Protein AF-A0A2Z3KB97-F1 (afdb_monomer)

Organism: Lactococcus lactis subsp. lactis (NCBI:txid1360)

Solvent-accessible surface area (backbone atoms only — not comparable to full-atom values): 7204 Å² total; per-residue (Å²): 114,78,65,56,61,52,48,54,52,49,51,49,51,56,56,76,71,39,91,80,55,82,60,50,67,67,59,54,52,50,50,53,54,36,63,75,68,57,44,92,90,47,38,69,61,38,50,40,50,44,42,50,54,51,51,45,42,38,72,70,40,96,80,39,62,35,80,79,49,47,64,59,48,52,55,39,42,76,77,55,58,54,97,79,68,76,50,59,67,60,55,51,52,52,48,54,53,54,52,52,52,54,53,51,54,53,52,52,52,52,52,52,53,51,51,53,52,51,51,56,63,71,77,105

Sequence (124 aa):
MKTYRKKLKVHFGNLSMSPRFGVHYEEMEKLAKAMNKINDDNFDEVARALLNDLNFIKLTHSKGLSRGFIPLYEELKEVYAEPDSLETSVILKAYKKNQKLKWSNIIIGLLLALLLVLTFLFLR

Mean predicted aligned error: 12.28 Å

Secondary structure (DSSP, 8-state):
-HHHHHHHHHHHHHHHT-TTS---HHHHHHHHHHHHH--SSSHHHHHHHHHHHHHHHHHHSTT-S-TTTHHHHHHHHHHH--TTT--HHHHHHHHHHHHHHHHHHHHHHHHHHHHHHHHHHH--

Foldseek 3Di:
DVVVLVVLVVLLVVVVPDPPFPFDPQLNVLSVVLNVPDDPVCNLVSLLSNLLSLVLQQLPPPVGGTPSCVVVNVVSCVVNPDPPPNPVVVSVVVVVVVVVVVVVVVVVVVVVVVVVVVVVVVVD

Structure (mmCIF, N/CA/C/O backbone):
data_AF-A0A2Z3KB97-F1
#
_entry.id   AF-A0A2Z3KB97-F1
#
loop_
_atom_site.group_PDB
_atom_site.id
_atom_site.type_symbol
_atom_site.label_atom_id
_atom_site.label_alt_id
_atom_site.label_comp_id
_atom_site.label_asym_id
_atom_site.label_entity_id
_atom_site.label_seq_id
_atom_site.pdbx_PDB_ins_code
_atom_site.Cartn_x
_atom_site.Cartn_y
_atom_site.Cartn_z
_atom_site.occupancy
_atom_site.B_iso_or_equiv
_atom_site.auth_seq_id
_atom_site.auth_comp_id
_atom_site.auth_asym_id
_atom_site.auth_atom_id
_atom_site.pdbx_PDB_model_num
ATOM 1 N N . MET A 1 1 ? -16.152 2.233 14.102 1.00 47.69 1 MET A N 1
ATOM 2 C CA . MET A 1 1 ? -15.937 1.469 12.847 1.00 47.69 1 MET A CA 1
ATOM 3 C C . MET A 1 1 ? -16.629 2.063 11.612 1.00 47.69 1 MET A C 1
ATOM 5 O O . MET A 1 1 ? -15.918 2.414 10.679 1.00 47.69 1 MET A O 1
ATOM 9 N N . LYS A 1 2 ? -17.959 2.286 11.581 1.00 50.56 2 LYS A N 1
ATOM 10 C CA . LYS A 1 2 ? -18.678 2.831 10.391 1.00 50.56 2 LYS A CA 1
ATOM 11 C C . LYS A 1 2 ? -18.122 4.158 9.827 1.00 50.56 2 LYS A C 1
ATOM 13 O O . LYS A 1 2 ? -18.220 4.414 8.628 1.00 50.56 2 LYS A O 1
ATOM 18 N N . THR A 1 3 ? -17.507 4.985 10.670 1.00 60.03 3 THR A N 1
ATOM 19 C CA . THR A 1 3 ? -16.948 6.297 10.303 1.00 60.03 3 THR A CA 1
ATOM 20 C C . THR A 1 3 ? -15.721 6.199 9.390 1.00 60.03 3 THR A C 1
ATOM 22 O O . THR A 1 3 ? -15.597 6.985 8.453 1.00 60.03 3 THR A O 1
ATOM 25 N N . TYR A 1 4 ? -14.851 5.204 9.593 1.00 62.00 4 TYR A N 1
ATOM 26 C CA . TYR A 1 4 ? -13.602 5.063 8.833 1.00 62.00 4 TYR A CA 1
ATOM 27 C C . TYR A 1 4 ? -13.833 4.514 7.427 1.00 62.00 4 TYR 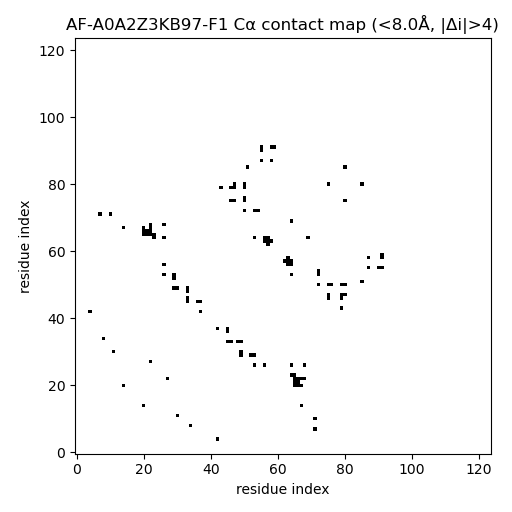A C 1
ATOM 29 O O . TYR A 1 4 ? -13.266 5.028 6.470 1.00 62.00 4 TYR A O 1
ATOM 37 N N . ARG A 1 5 ? -14.759 3.558 7.264 1.00 61.66 5 ARG A N 1
ATOM 38 C CA . ARG A 1 5 ? -15.192 3.075 5.940 1.00 61.66 5 ARG A CA 1
ATOM 39 C C . ARG A 1 5 ? -15.748 4.204 5.075 1.00 61.66 5 ARG A C 1
ATOM 41 O O . ARG A 1 5 ? -15.470 4.269 3.879 1.00 61.66 5 ARG A O 1
ATOM 48 N N . LYS A 1 6 ? -16.522 5.109 5.684 1.00 65.38 6 LYS A N 1
ATOM 49 C CA . LYS A 1 6 ? -17.053 6.294 5.003 1.00 65.38 6 LYS A CA 1
ATOM 50 C C . LYS A 1 6 ? -15.924 7.255 4.622 1.00 65.38 6 LYS A C 1
ATOM 52 O O . LYS A 1 6 ? -15.905 7.708 3.485 1.00 65.38 6 LYS A O 1
ATOM 57 N N . LYS A 1 7 ? -14.957 7.496 5.513 1.00 66.19 7 LYS A N 1
ATOM 58 C CA . LYS A 1 7 ? -13.772 8.322 5.225 1.00 66.19 7 LYS A CA 1
ATOM 59 C C . LYS A 1 7 ? -12.890 7.750 4.108 1.00 66.19 7 LYS A C 1
ATOM 61 O O . LYS A 1 7 ? -12.567 8.487 3.188 1.00 66.19 7 LYS A O 1
ATOM 66 N N . LEU A 1 8 ? -12.584 6.449 4.120 1.00 68.88 8 LEU A N 1
ATOM 67 C CA . LEU A 1 8 ? -11.807 5.768 3.070 1.00 68.88 8 LEU A CA 1
ATOM 68 C C . LEU A 1 8 ? -12.490 5.859 1.702 1.00 68.88 8 LEU A C 1
ATOM 70 O O . LEU A 1 8 ? -11.847 6.198 0.712 1.00 68.88 8 LEU A O 1
ATOM 74 N N . LYS A 1 9 ? -13.813 5.643 1.653 1.00 66.81 9 LYS A N 1
ATOM 75 C CA . LYS A 1 9 ? -14.610 5.850 0.433 1.00 66.81 9 LYS A CA 1
ATOM 76 C C . LYS A 1 9 ? -14.568 7.297 -0.049 1.00 66.81 9 LYS A C 1
ATOM 78 O O . LYS A 1 9 ? -14.448 7.526 -1.247 1.00 66.81 9 LYS A O 1
ATOM 83 N N . VAL A 1 10 ? -14.659 8.261 0.868 1.00 69.69 10 VAL A N 1
ATOM 84 C CA . VAL A 1 10 ? -14.583 9.693 0.545 1.00 69.69 10 VAL A CA 1
ATOM 85 C C . VAL A 1 10 ? -13.190 10.060 0.030 1.00 69.69 10 VAL A C 1
ATOM 87 O O . VAL A 1 10 ? -13.086 10.737 -0.985 1.00 69.69 10 VAL A O 1
ATOM 90 N N . HIS A 1 11 ? -12.117 9.576 0.657 1.00 70.25 11 HIS A N 1
ATOM 91 C CA . HIS A 1 11 ? -10.749 9.804 0.191 1.00 70.25 11 HIS A CA 1
ATOM 92 C C . HIS A 1 11 ? -10.476 9.146 -1.163 1.00 70.25 11 HIS A C 1
ATOM 94 O O . HIS A 1 11 ? -9.940 9.813 -2.042 1.00 70.25 11 HIS A O 1
ATOM 100 N N . PHE A 1 12 ? -10.920 7.906 -1.391 1.00 65.38 12 PHE A N 1
ATOM 101 C CA . PHE A 1 12 ? -10.832 7.268 -2.709 1.00 65.38 12 PHE A CA 1
ATOM 102 C C . PHE A 1 12 ? -11.630 8.032 -3.772 1.00 65.38 12 PHE A C 1
ATOM 104 O O . PHE A 1 12 ? -11.110 8.300 -4.853 1.00 65.38 12 PHE A O 1
ATOM 111 N N . GLY A 1 13 ? -12.860 8.448 -3.452 1.00 62.59 13 GLY A N 1
ATOM 112 C CA . GLY A 1 13 ? -13.683 9.277 -4.333 1.00 62.59 13 GLY A CA 1
ATOM 113 C C . GLY A 1 13 ? -12.970 10.573 -4.721 1.00 62.59 13 GLY A C 1
ATOM 114 O O . GLY A 1 13 ? -12.821 10.863 -5.906 1.00 62.59 13 GLY A O 1
ATOM 115 N N . ASN A 1 14 ? -12.416 11.284 -3.736 1.00 68.88 14 ASN A N 1
ATOM 116 C CA . ASN A 1 14 ? -11.674 12.528 -3.947 1.00 68.8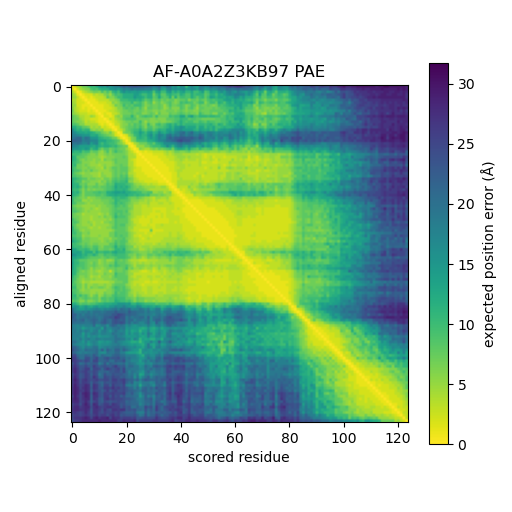8 14 ASN A CA 1
ATOM 117 C C . ASN A 1 14 ? -10.379 12.324 -4.755 1.00 68.88 14 ASN A C 1
ATOM 119 O O . ASN A 1 14 ? -10.022 13.178 -5.566 1.00 68.88 14 ASN A O 1
ATOM 123 N N . LEU A 1 15 ? -9.688 11.196 -4.561 1.00 66.75 15 LEU A N 1
ATOM 124 C CA . LEU A 1 15 ? -8.480 10.834 -5.306 1.00 66.75 15 LEU A CA 1
ATOM 125 C C . LEU A 1 15 ? -8.797 10.468 -6.761 1.00 66.75 15 LEU A C 1
ATOM 127 O O . LEU A 1 15 ? -8.096 10.911 -7.666 1.00 66.75 15 LEU A O 1
ATOM 131 N N . SER A 1 16 ? -9.867 9.703 -6.996 1.00 59.56 16 SER A N 1
ATOM 132 C CA . SER A 1 16 ? -10.290 9.263 -8.334 1.00 59.56 16 SER A CA 1
ATOM 133 C C . SER A 1 16 ? -10.810 10.400 -9.223 1.00 59.56 16 SER A C 1
ATOM 135 O O . SER A 1 16 ? -10.736 10.305 -10.445 1.00 59.56 16 SER A O 1
ATOM 137 N N . MET A 1 17 ? -11.304 11.491 -8.624 1.00 55.25 17 MET A N 1
ATOM 138 C CA . MET A 1 17 ? -11.877 12.636 -9.343 1.00 55.25 17 MET A CA 1
ATOM 139 C C . MET A 1 17 ? -10.886 13.764 -9.638 1.00 55.25 17 MET A C 1
ATOM 141 O O . MET A 1 17 ? -11.249 14.728 -10.313 1.00 55.25 17 MET A O 1
ATOM 145 N N . SER A 1 18 ? -9.645 13.686 -9.152 1.00 50.19 18 SER A N 1
ATOM 146 C CA . SER A 1 18 ? -8.693 14.783 -9.305 1.00 50.19 18 SER A CA 1
ATOM 147 C C . SER A 1 18 ? -7.517 14.399 -10.212 1.00 50.19 18 SER A C 1
ATOM 149 O O . SER A 1 18 ? -6.518 13.852 -9.740 1.00 50.19 18 SER A O 1
ATOM 151 N N . PRO A 1 19 ? -7.571 14.756 -11.512 1.00 46.88 19 PRO A N 1
ATOM 152 C CA . PRO A 1 19 ? -6.489 14.514 -12.472 1.00 46.88 19 PRO A CA 1
ATOM 153 C C . PRO A 1 19 ? -5.227 15.355 -12.197 1.00 46.88 19 PRO A C 1
ATOM 155 O O . PRO A 1 19 ? -4.251 15.268 -12.935 1.00 46.88 19 PRO A O 1
ATOM 158 N N . ARG A 1 20 ? -5.239 16.204 -11.156 1.00 49.00 20 ARG A N 1
ATOM 159 C CA . ARG A 1 20 ? -4.139 17.117 -10.800 1.00 49.00 20 ARG A CA 1
ATOM 160 C C . ARG A 1 20 ? -3.198 16.575 -9.734 1.00 49.00 20 ARG A C 1
ATOM 162 O O . ARG A 1 20 ? -2.127 17.145 -9.533 1.00 49.00 20 ARG A O 1
ATOM 169 N N . PHE A 1 21 ? -3.572 15.511 -9.031 1.00 50.50 21 PHE A N 1
ATOM 170 C CA . PHE A 1 21 ? -2.623 14.850 -8.150 1.00 50.50 21 PHE A CA 1
ATOM 171 C C . PHE A 1 21 ? -1.809 13.911 -9.028 1.00 50.50 21 PHE A C 1
ATOM 173 O O . PHE A 1 21 ? -2.368 13.029 -9.670 1.00 50.50 21 PHE A O 1
ATOM 180 N N . GLY A 1 22 ? -0.496 14.123 -9.105 1.00 52.09 22 GLY A N 1
ATOM 181 C CA . GLY A 1 22 ? 0.433 13.181 -9.727 1.00 52.09 22 GLY A CA 1
ATOM 182 C C . GLY A 1 22 ? 0.513 11.897 -8.907 1.00 52.09 22 GLY A C 1
ATOM 183 O O . GLY A 1 22 ? 1.551 11.621 -8.321 1.00 52.09 22 GLY A O 1
ATOM 184 N N . VAL A 1 23 ? -0.611 11.188 -8.798 1.00 61.97 23 VAL A N 1
ATOM 185 C CA . VAL A 1 23 ? -0.761 9.963 -8.028 1.00 61.97 23 VAL A CA 1
ATOM 186 C C . VAL A 1 23 ? -0.028 8.857 -8.763 1.00 61.97 23 VAL A C 1
ATOM 188 O O . VAL A 1 23 ? -0.203 8.676 -9.972 1.00 61.97 23 VAL A O 1
ATOM 191 N N . HIS A 1 24 ? 0.797 8.109 -8.041 1.00 72.75 24 HIS A N 1
ATOM 192 C CA . HIS A 1 24 ? 1.432 6.941 -8.611 1.00 72.75 24 HIS A CA 1
ATOM 193 C C . HIS A 1 24 ? 0.368 5.867 -8.840 1.00 72.75 24 HIS A C 1
ATOM 195 O O . HIS A 1 24 ? -0.433 5.562 -7.957 1.00 72.75 24 HIS A O 1
ATOM 201 N N . TYR A 1 25 ? 0.365 5.281 -10.038 1.00 71.69 25 TYR A N 1
ATOM 202 C CA . TYR A 1 25 ? -0.573 4.218 -10.404 1.00 71.69 25 TYR A CA 1
ATOM 203 C C . TYR A 1 25 ? -0.587 3.078 -9.369 1.00 71.69 25 TYR A C 1
ATOM 205 O O . TYR A 1 25 ? -1.653 2.572 -9.029 1.00 71.69 25 TYR A O 1
ATOM 213 N N . GLU A 1 26 ? 0.577 2.742 -8.798 1.00 76.19 26 GLU A N 1
ATOM 214 C CA . GLU A 1 26 ? 0.692 1.732 -7.740 1.00 76.19 26 GLU A CA 1
ATOM 215 C C . GLU A 1 26 ? -0.142 2.072 -6.494 1.00 76.19 26 GLU A C 1
ATOM 217 O O . GLU A 1 26 ? -0.827 1.199 -5.971 1.00 76.19 26 GLU A O 1
ATOM 222 N N . GLU A 1 27 ? -0.167 3.328 -6.039 1.00 77.50 27 GLU A N 1
ATOM 223 C CA . GLU A 1 27 ? -0.947 3.737 -4.859 1.00 77.50 27 GLU A CA 1
ATOM 224 C C . GLU A 1 27 ? -2.451 3.571 -5.103 1.00 77.50 27 GLU A C 1
ATOM 226 O O . GLU A 1 27 ? -3.179 3.056 -4.250 1.00 77.50 27 GLU A O 1
ATOM 231 N N . MET A 1 28 ? -2.908 3.946 -6.302 1.00 78.50 28 MET A N 1
ATOM 232 C CA . MET A 1 28 ? -4.299 3.763 -6.720 1.00 78.50 28 MET A CA 1
ATOM 233 C C . MET A 1 28 ? -4.676 2.288 -6.817 1.00 78.50 28 MET A C 1
ATOM 235 O O . MET A 1 28 ? -5.764 1.908 -6.384 1.00 78.50 28 MET A O 1
ATOM 239 N N . GLU A 1 29 ? -3.785 1.448 -7.345 1.00 82.06 29 GLU A N 1
ATOM 240 C CA . GLU A 1 29 ? -4.018 0.008 -7.455 1.00 82.06 29 GLU A CA 1
ATOM 241 C C . GLU A 1 29 ? -4.150 -0.643 -6.070 1.00 82.06 29 GLU A C 1
ATOM 243 O O . GLU A 1 29 ? -5.063 -1.444 -5.836 1.00 82.06 29 GLU A O 1
ATOM 248 N N . LYS A 1 30 ? -3.271 -0.277 -5.129 1.00 82.62 30 LYS A N 1
ATOM 249 C CA . LYS A 1 30 ? -3.322 -0.771 -3.745 1.00 82.62 30 LYS A CA 1
ATOM 250 C C . LYS A 1 30 ? -4.600 -0.333 -3.037 1.00 82.62 30 LYS A C 1
ATOM 252 O O . LYS A 1 30 ? -5.272 -1.162 -2.420 1.00 82.6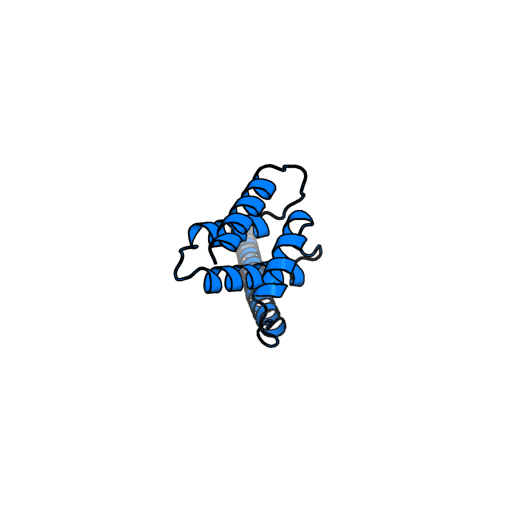2 30 LYS A O 1
ATOM 257 N N . LEU A 1 31 ? -4.988 0.931 -3.196 1.00 81.62 31 LEU A N 1
ATOM 258 C CA . LEU A 1 31 ? -6.225 1.454 -2.621 1.00 81.62 31 LEU A CA 1
ATOM 259 C C . LEU A 1 31 ? -7.467 0.776 -3.214 1.00 81.62 31 LEU A C 1
ATOM 261 O O . LEU A 1 31 ? -8.350 0.361 -2.466 1.00 81.62 31 LEU A O 1
ATOM 265 N N . ALA A 1 32 ? -7.521 0.582 -4.533 1.00 78.12 32 ALA A N 1
ATOM 266 C CA . ALA A 1 32 ? -8.623 -0.117 -5.193 1.00 78.12 32 ALA A CA 1
ATOM 267 C C . ALA A 1 32 ? -8.748 -1.577 -4.717 1.00 78.12 32 ALA A C 1
ATOM 269 O O . ALA A 1 32 ? -9.851 -2.055 -4.442 1.00 78.12 32 ALA A O 1
ATOM 270 N N . LYS A 1 33 ? -7.618 -2.279 -4.547 1.00 81.94 33 LYS A N 1
ATOM 271 C CA . LYS A 1 33 ? -7.592 -3.638 -3.981 1.00 81.94 33 LYS A CA 1
ATOM 272 C C . LYS A 1 33 ? -8.114 -3.680 -2.547 1.00 81.94 33 LYS A C 1
ATOM 274 O O . LYS A 1 33 ? -8.906 -4.568 -2.235 1.00 81.94 33 LYS A O 1
ATOM 279 N N . ALA A 1 34 ? -7.711 -2.736 -1.697 1.00 81.25 34 ALA A N 1
ATOM 280 C CA . ALA A 1 34 ? -8.212 -2.642 -0.327 1.00 81.25 34 ALA A CA 1
ATOM 281 C C . ALA A 1 34 ? -9.727 -2.376 -0.305 1.00 81.25 34 ALA A C 1
ATOM 283 O O . ALA A 1 34 ? -10.480 -3.072 0.373 1.00 81.25 34 ALA A O 1
ATOM 284 N N . MET A 1 35 ? -10.196 -1.442 -1.134 1.00 79.00 35 MET A N 1
ATOM 285 C CA . MET A 1 35 ? -11.612 -1.089 -1.246 1.00 79.00 35 MET A CA 1
ATOM 286 C C . MET A 1 35 ? -12.502 -2.258 -1.689 1.00 79.00 35 MET A C 1
ATOM 288 O O . MET A 1 35 ? -13.605 -2.403 -1.165 1.00 79.00 35 MET A O 1
ATOM 292 N N . ASN A 1 36 ? -12.021 -3.105 -2.604 1.00 79.69 36 ASN A N 1
ATOM 293 C CA . ASN A 1 36 ? -12.755 -4.287 -3.070 1.00 79.69 36 ASN A CA 1
ATOM 294 C C . ASN A 1 36 ? -12.821 -5.414 -2.033 1.00 79.69 36 ASN A C 1
ATOM 296 O O . ASN A 1 36 ? -13.746 -6.221 -2.066 1.00 79.69 36 ASN A O 1
ATOM 300 N N . LYS A 1 37 ? -11.839 -5.492 -1.131 1.00 79.88 37 LYS A N 1
ATOM 301 C CA . LYS A 1 37 ? -11.764 -6.541 -0.104 1.00 79.88 37 LYS A CA 1
ATOM 302 C C . LYS A 1 37 ? -12.464 -6.170 1.199 1.00 79.88 37 LYS A C 1
ATOM 304 O O . LYS A 1 37 ? -12.690 -7.054 2.020 1.00 79.88 37 LYS A O 1
ATOM 309 N N . ILE A 1 38 ? -12.787 -4.891 1.387 1.00 79.38 38 ILE A N 1
ATOM 310 C CA . ILE A 1 38 ? -13.334 -4.376 2.638 1.00 79.38 38 ILE A CA 1
ATOM 311 C C . ILE A 1 38 ? -14.750 -4.923 2.887 1.00 79.38 38 ILE A C 1
ATOM 313 O O . ILE A 1 38 ? -15.704 -4.635 2.156 1.00 79.38 38 ILE A O 1
ATOM 317 N N . ASN A 1 39 ? -14.891 -5.687 3.962 1.00 78.56 39 ASN A N 1
ATOM 318 C CA . ASN A 1 39 ? -16.155 -6.030 4.599 1.00 78.56 39 ASN A CA 1
ATOM 319 C C . ASN A 1 39 ? -16.106 -5.576 6.072 1.00 78.56 39 ASN A C 1
ATOM 321 O O . ASN A 1 39 ? -15.087 -5.058 6.532 1.00 78.56 39 ASN A O 1
ATOM 325 N N . ASP A 1 40 ? -17.227 -5.661 6.787 1.00 70.31 40 ASP A N 1
ATOM 326 C CA . ASP A 1 40 ? -17.284 -5.140 8.159 1.00 70.31 40 ASP A CA 1
ATOM 327 C C . ASP A 1 40 ? -16.489 -6.023 9.152 1.00 70.31 40 ASP A C 1
ATOM 329 O O . ASP A 1 40 ? -16.038 -5.509 10.172 1.00 70.31 40 ASP A O 1
ATOM 333 N N . ASP A 1 41 ? -16.229 -7.291 8.814 1.00 77.44 41 ASP A N 1
ATOM 334 C CA . ASP A 1 41 ? -15.537 -8.266 9.672 1.00 77.44 41 ASP A CA 1
ATOM 335 C C . ASP A 1 41 ? -14.005 -8.264 9.493 1.00 77.44 41 ASP A C 1
ATOM 337 O O . ASP A 1 41 ? -13.272 -8.683 10.384 1.00 77.44 41 ASP A O 1
ATOM 341 N N . ASN A 1 42 ? -13.502 -7.780 8.353 1.00 80.56 42 ASN A N 1
ATOM 342 C CA . ASN A 1 42 ? -12.078 -7.769 7.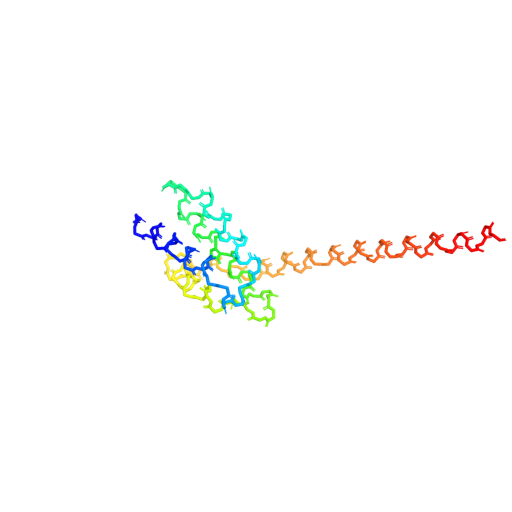992 1.00 80.56 42 ASN A CA 1
ATOM 343 C C . ASN A 1 42 ? -11.494 -6.356 7.848 1.00 80.56 42 ASN A C 1
ATOM 345 O O . ASN A 1 42 ? -10.363 -6.191 7.385 1.00 80.56 42 ASN A O 1
ATOM 349 N N . PHE A 1 43 ? -12.268 -5.328 8.206 1.00 80.19 43 PHE A N 1
ATOM 350 C CA . PHE A 1 43 ? -11.921 -3.934 7.945 1.00 80.19 43 PHE A CA 1
ATOM 351 C C . PHE A 1 43 ? -10.541 -3.559 8.498 1.00 80.19 43 PHE A C 1
ATOM 353 O O . PHE A 1 43 ? -9.738 -2.954 7.789 1.00 80.19 43 PHE A O 1
ATOM 360 N N . ASP A 1 44 ? -10.257 -3.943 9.743 1.00 79.44 44 ASP A N 1
ATOM 361 C CA . ASP A 1 44 ? -9.008 -3.591 10.420 1.00 79.44 44 ASP A CA 1
ATOM 362 C C . ASP A 1 44 ? -7.799 -4.300 9.798 1.00 79.44 44 ASP A C 1
ATOM 364 O O . ASP A 1 44 ? -6.738 -3.697 9.637 1.00 79.44 44 ASP A O 1
ATOM 368 N N . GLU A 1 45 ? -7.964 -5.553 9.372 1.00 81.94 45 GLU A N 1
ATOM 369 C CA . GLU A 1 45 ? -6.926 -6.299 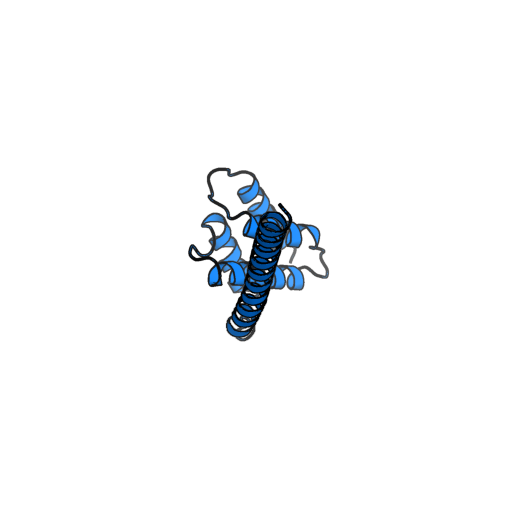8.656 1.00 81.94 45 GLU A CA 1
ATOM 370 C C . GLU A 1 45 ? -6.625 -5.650 7.299 1.00 81.94 45 GLU A C 1
ATOM 372 O O . GLU A 1 45 ? -5.465 -5.433 6.945 1.00 81.94 45 GLU A O 1
ATOM 377 N N . VAL A 1 46 ? -7.667 -5.263 6.557 1.00 83.38 46 VAL A N 1
ATOM 378 C CA . VAL A 1 46 ? -7.522 -4.588 5.262 1.00 83.38 46 VAL A CA 1
ATOM 379 C C . VAL A 1 46 ? -6.900 -3.198 5.422 1.00 83.38 46 VAL A C 1
ATOM 381 O O . VAL A 1 46 ? -6.059 -2.811 4.608 1.00 83.38 46 VAL A O 1
ATOM 384 N N . ALA A 1 47 ? -7.262 -2.452 6.468 1.00 82.00 47 ALA A N 1
ATOM 385 C CA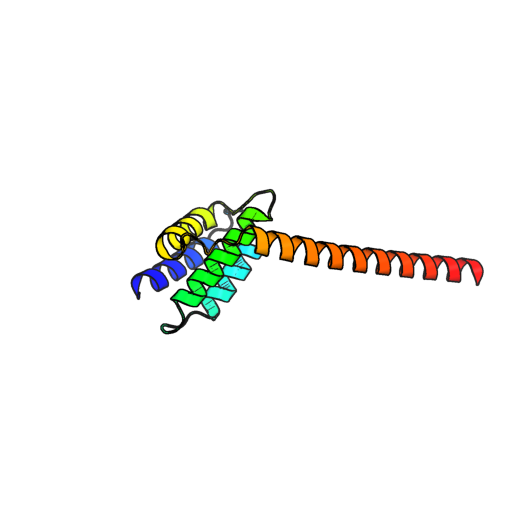 . ALA A 1 47 ? -6.680 -1.146 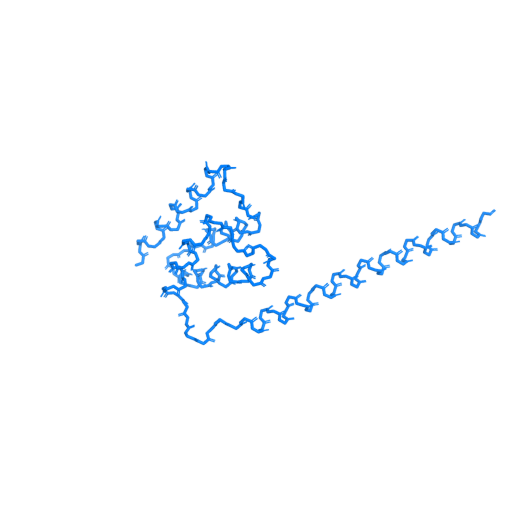6.769 1.00 82.00 47 ALA A CA 1
ATOM 386 C C . ALA A 1 47 ? -5.187 -1.254 7.125 1.00 82.00 47 ALA A C 1
ATOM 388 O O . ALA A 1 47 ? -4.378 -0.482 6.606 1.00 82.00 47 ALA A O 1
ATOM 389 N N . ARG A 1 48 ? -4.802 -2.256 7.929 1.00 81.81 48 ARG A N 1
ATOM 390 C CA . ARG A 1 48 ? -3.394 -2.579 8.227 1.00 81.81 48 ARG A CA 1
ATOM 391 C C . ARG A 1 48 ? -2.628 -3.001 6.973 1.00 81.81 48 ARG A C 1
ATOM 393 O O . ARG A 1 48 ? -1.511 -2.540 6.748 1.00 81.81 48 ARG A O 1
ATOM 400 N N . ALA A 1 49 ? -3.228 -3.835 6.124 1.00 82.50 49 ALA A N 1
ATOM 401 C CA . ALA A 1 49 ? -2.618 -4.251 4.863 1.00 82.50 49 ALA A CA 1
ATOM 402 C C . ALA A 1 49 ? -2.380 -3.056 3.926 1.00 82.50 49 ALA A C 1
ATOM 404 O O . ALA A 1 49 ? -1.296 -2.920 3.360 1.00 82.50 49 ALA A O 1
ATOM 405 N N . LEU A 1 50 ? -3.358 -2.150 3.820 1.00 85.50 50 LEU A N 1
ATOM 406 C CA . LEU A 1 50 ? -3.227 -0.915 3.051 1.00 85.50 50 LEU A CA 1
ATOM 407 C C . LEU A 1 50 ? -2.140 0.002 3.630 1.00 85.50 50 LEU A C 1
ATOM 409 O O . LEU A 1 50 ? -1.339 0.539 2.869 1.00 85.50 50 LEU A O 1
ATOM 413 N N . LEU A 1 51 ? -2.068 0.153 4.956 1.00 86.06 51 LEU A N 1
ATOM 414 C CA . LEU A 1 51 ? -1.001 0.909 5.618 1.00 86.06 51 LEU A CA 1
ATOM 415 C C . LEU A 1 51 ? 0.383 0.342 5.275 1.00 86.06 51 LEU A C 1
ATOM 417 O O . LEU A 1 51 ? 1.283 1.104 4.925 1.00 86.06 51 LEU A O 1
ATOM 421 N N . ASN A 1 52 ? 0.544 -0.982 5.318 1.00 84.50 52 ASN A N 1
ATOM 422 C CA . ASN A 1 52 ?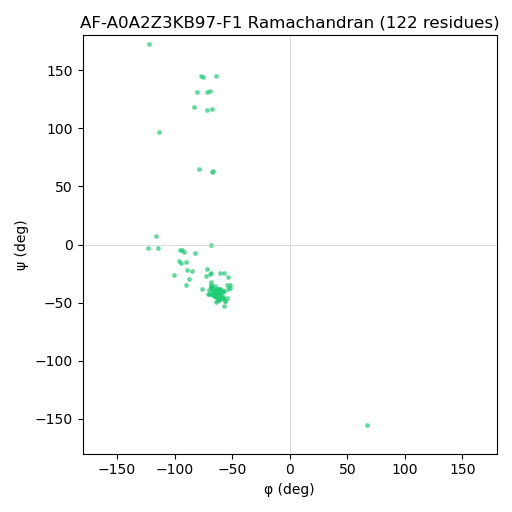 1.800 -1.646 4.966 1.00 84.50 52 ASN A CA 1
ATOM 423 C C . ASN A 1 52 ? 2.168 -1.441 3.493 1.00 84.50 52 ASN A C 1
ATOM 425 O O . ASN A 1 52 ? 3.326 -1.161 3.186 1.00 84.50 52 ASN A O 1
ATOM 429 N N . ASP A 1 53 ? 1.191 -1.524 2.590 1.00 84.38 53 ASP A N 1
ATOM 430 C CA . ASP A 1 53 ? 1.385 -1.264 1.163 1.00 84.38 53 ASP A CA 1
ATOM 431 C C . ASP A 1 53 ? 1.794 0.195 0.890 1.00 84.38 53 ASP A C 1
ATOM 433 O O . ASP A 1 53 ? 2.699 0.451 0.095 1.00 84.38 53 ASP A O 1
ATOM 437 N N . LEU A 1 54 ? 1.181 1.165 1.572 1.00 85.94 54 LEU A N 1
ATOM 438 C CA . LEU A 1 54 ? 1.560 2.576 1.451 1.00 85.94 54 LEU A CA 1
ATOM 439 C C . LEU A 1 54 ? 2.925 2.858 2.088 1.00 85.94 54 LEU A C 1
ATOM 441 O O . LEU A 1 54 ? 3.728 3.599 1.523 1.00 85.94 54 LEU A O 1
ATOM 445 N N . ASN A 1 55 ? 3.229 2.240 3.231 1.00 85.25 55 ASN A N 1
ATOM 446 C CA . ASN A 1 55 ? 4.545 2.349 3.852 1.00 85.25 55 ASN A CA 1
ATOM 447 C C . ASN A 1 55 ? 5.630 1.760 2.942 1.00 85.25 55 ASN A C 1
ATOM 449 O O . ASN A 1 55 ? 6.703 2.339 2.794 1.00 85.25 55 ASN A O 1
ATOM 453 N N . PHE A 1 56 ? 5.329 0.649 2.268 1.00 82.62 56 PHE A N 1
ATOM 454 C CA . PHE A 1 56 ? 6.218 0.070 1.277 1.00 82.62 56 PHE A CA 1
ATOM 455 C C . PHE A 1 56 ? 6.551 1.064 0.169 1.00 82.62 56 PHE A C 1
ATOM 457 O O . PHE A 1 56 ? 7.725 1.349 -0.048 1.00 82.62 56 PHE A O 1
ATOM 464 N N . ILE A 1 57 ? 5.528 1.651 -0.458 1.00 82.81 57 ILE A N 1
ATOM 465 C CA . ILE A 1 57 ? 5.707 2.658 -1.510 1.00 82.81 57 ILE A CA 1
ATOM 466 C C . ILE A 1 57 ? 6.526 3.837 -0.976 1.00 82.81 57 ILE A C 1
ATOM 468 O O . ILE A 1 57 ? 7.503 4.234 -1.608 1.00 82.81 57 ILE A O 1
ATOM 472 N N . LYS A 1 58 ? 6.206 4.343 0.222 1.00 84.12 58 LYS A N 1
ATOM 473 C CA . LYS A 1 58 ? 6.953 5.431 0.873 1.00 84.12 58 LYS A CA 1
ATOM 474 C C . LYS A 1 58 ? 8.452 5.137 0.981 1.00 84.12 58 LYS A C 1
ATOM 476 O O . LYS A 1 58 ? 9.258 6.051 0.831 1.00 84.12 58 LYS A O 1
ATOM 481 N N . LEU A 1 59 ? 8.811 3.883 1.257 1.00 80.94 59 LEU A N 1
ATOM 482 C CA . LEU A 1 59 ? 10.187 3.436 1.480 1.00 80.94 59 LEU A CA 1
ATOM 483 C C . LEU A 1 59 ? 10.922 3.048 0.191 1.00 80.94 59 LEU A C 1
ATOM 485 O O . LEU A 1 59 ? 12.147 3.157 0.139 1.00 80.94 59 LEU A O 1
ATOM 489 N N . THR A 1 60 ? 10.214 2.560 -0.832 1.00 75.25 60 THR A N 1
ATOM 490 C CA . THR A 1 60 ? 10.836 2.049 -2.065 1.00 75.25 60 THR A CA 1
ATOM 491 C C . THR A 1 60 ? 10.806 3.022 -3.232 1.00 75.25 60 THR A C 1
ATOM 493 O O . THR A 1 60 ? 11.670 2.931 -4.106 1.00 75.25 60 THR A O 1
ATOM 496 N N . HIS A 1 61 ? 9.846 3.948 -3.281 1.00 77.81 61 HIS A N 1
ATOM 497 C CA . HIS A 1 61 ? 9.823 4.988 -4.305 1.00 77.81 61 HIS A CA 1
ATOM 498 C C . HIS A 1 61 ? 10.782 6.124 -3.954 1.00 77.81 61 HIS A C 1
ATOM 500 O O . HIS A 1 61 ? 10.718 6.701 -2.873 1.00 77.81 61 HIS A O 1
ATOM 506 N N . SER A 1 62 ? 11.610 6.534 -4.918 1.00 74.31 62 SER A N 1
ATOM 507 C CA . SER A 1 62 ? 12.534 7.669 -4.757 1.00 74.31 62 SER A CA 1
ATOM 508 C C . SER A 1 62 ? 11.827 8.995 -4.460 1.00 74.31 62 SER A C 1
ATOM 510 O O . SER A 1 62 ? 12.421 9.890 -3.867 1.00 74.31 62 SER A O 1
ATOM 512 N N . LYS A 1 63 ? 10.558 9.120 -4.866 1.00 78.25 63 LYS A N 1
ATOM 513 C CA . LYS A 1 63 ? 9.705 10.293 -4.627 1.00 78.25 63 LYS A CA 1
ATOM 514 C C . LYS A 1 63 ? 8.815 10.161 -3.381 1.00 78.25 63 LYS A C 1
ATOM 516 O O . LYS A 1 63 ? 8.151 11.131 -3.030 1.00 78.25 63 LYS A O 1
ATOM 521 N N . GLY A 1 64 ? 8.814 9.003 -2.714 1.00 81.88 64 GLY A N 1
ATOM 522 C CA . GLY A 1 64 ? 7.912 8.694 -1.603 1.00 81.88 64 GLY A CA 1
ATOM 523 C C . GLY A 1 64 ? 6.442 8.570 -2.025 1.00 81.88 64 GLY A C 1
ATOM 524 O O . GLY A 1 64 ? 6.144 8.268 -3.180 1.00 81.88 64 GLY A O 1
ATOM 525 N N . LEU A 1 65 ? 5.531 8.794 -1.070 1.00 83.12 65 LEU A N 1
ATOM 526 C CA . LEU A 1 65 ? 4.085 8.819 -1.315 1.00 83.12 65 LEU A CA 1
ATOM 527 C C . LEU A 1 65 ? 3.651 10.111 -2.014 1.00 83.12 65 LEU A C 1
ATOM 529 O O . LEU A 1 65 ? 4.123 11.207 -1.694 1.00 83.12 65 LEU A O 1
ATOM 533 N N . SER A 1 66 ? 2.676 9.999 -2.907 1.00 84.31 66 SER A N 1
ATOM 534 C CA . SER A 1 66 ? 2.043 11.139 -3.558 1.00 84.31 66 SER A CA 1
ATOM 535 C C . SER A 1 66 ? 1.312 12.008 -2.545 1.00 84.31 66 SER A C 1
ATOM 537 O O . SER A 1 66 ? 0.667 11.518 -1.618 1.00 84.31 66 SER A O 1
ATOM 539 N N . ARG A 1 67 ? 1.315 13.327 -2.775 1.00 81.56 67 ARG A N 1
ATOM 540 C CA . ARG A 1 67 ? 0.689 14.316 -1.875 1.00 81.56 67 ARG A CA 1
ATOM 541 C C . ARG A 1 67 ? -0.767 14.001 -1.520 1.00 81.56 67 ARG A C 1
ATOM 543 O O . ARG A 1 67 ? -1.176 14.271 -0.400 1.00 81.56 67 ARG A O 1
ATOM 550 N N . GLY A 1 68 ? -1.529 13.421 -2.450 1.00 75.94 68 GLY A N 1
ATOM 551 C CA . GLY A 1 68 ? -2.921 13.026 -2.208 1.00 75.94 68 GLY A CA 1
ATOM 552 C C . GLY A 1 68 ? -3.080 11.848 -1.238 1.00 75.94 68 GLY A C 1
ATOM 553 O O . GLY A 1 68 ? -4.107 11.745 -0.577 1.00 75.94 68 GLY A O 1
ATOM 554 N N . PHE A 1 69 ? -2.070 10.985 -1.122 1.00 81.31 69 PHE A N 1
ATOM 555 C CA . PHE A 1 69 ? -2.086 9.795 -0.268 1.00 81.31 69 PHE A CA 1
ATOM 556 C C . PHE A 1 69 ? -1.478 10.024 1.119 1.00 81.31 69 PHE A C 1
ATOM 558 O O . PHE A 1 69 ? -1.733 9.229 2.019 1.00 81.31 69 PHE A O 1
ATOM 565 N N . ILE A 1 70 ? -0.726 11.114 1.322 1.00 83.81 70 ILE A N 1
ATOM 566 C CA . ILE A 1 70 ? -0.124 11.453 2.623 1.00 83.81 70 ILE A CA 1
ATOM 567 C C . ILE A 1 70 ? -1.176 11.553 3.744 1.00 83.81 70 ILE A C 1
ATOM 569 O O . ILE A 1 70 ? -0.967 10.915 4.773 1.00 83.81 70 ILE A O 1
ATOM 573 N N . PRO A 1 71 ? -2.312 12.266 3.583 1.00 83.88 71 PRO A N 1
ATOM 574 C CA . PRO A 1 71 ? -3.308 12.367 4.652 1.00 83.88 71 PRO A CA 1
ATOM 575 C C . PRO A 1 71 ? -3.903 11.008 5.026 1.00 83.88 71 PRO A C 1
ATOM 577 O O . PRO A 1 71 ? -4.013 10.685 6.203 1.00 83.88 71 PRO A O 1
ATOM 580 N N . LEU A 1 72 ? -4.215 10.182 4.020 1.00 83.44 72 LEU A N 1
ATOM 581 C CA . LEU A 1 72 ? -4.727 8.829 4.232 1.00 83.44 72 LEU A CA 1
ATOM 582 C C . LEU A 1 72 ? -3.699 7.946 4.951 1.00 83.44 72 LEU A C 1
ATOM 584 O O . LEU A 1 72 ? -4.058 7.182 5.841 1.00 83.44 72 LEU A O 1
ATOM 588 N N . TYR A 1 73 ? -2.427 8.048 4.566 1.00 86.25 73 TYR A N 1
ATOM 589 C CA . TYR A 1 73 ? -1.342 7.308 5.198 1.00 86.25 73 TYR A CA 1
ATOM 590 C C . TYR A 1 73 ? -1.170 7.687 6.673 1.00 86.25 73 TYR A C 1
ATOM 592 O O . TYR A 1 73 ? -1.076 6.792 7.507 1.00 86.25 73 TYR A O 1
ATOM 600 N N . GLU A 1 74 ? -1.142 8.980 7.004 1.00 85.69 74 GLU A N 1
ATOM 601 C CA . GLU A 1 74 ? -0.980 9.423 8.395 1.00 85.69 74 GLU A CA 1
ATOM 602 C C . GLU A 1 74 ? -2.200 9.045 9.251 1.00 85.69 74 GLU A C 1
ATOM 604 O O . GLU A 1 74 ? -2.012 8.538 10.353 1.00 85.69 74 GLU A O 1
ATOM 609 N N . GLU A 1 75 ? -3.431 9.163 8.728 1.00 83.12 75 GLU A N 1
ATOM 610 C CA . GLU A 1 75 ? -4.636 8.687 9.435 1.00 83.12 75 GLU A CA 1
ATOM 611 C C . GLU A 1 75 ? -4.584 7.169 9.691 1.00 83.12 75 GLU A C 1
ATOM 613 O O . GLU A 1 75 ? -4.883 6.705 10.791 1.00 83.12 75 GLU A O 1
ATOM 618 N N . LEU A 1 76 ? -4.201 6.371 8.687 1.00 84.44 76 LEU A N 1
ATOM 619 C CA . LEU A 1 76 ? -4.071 4.921 8.854 1.00 84.44 76 LEU A CA 1
ATOM 620 C C . LEU A 1 76 ? -2.971 4.574 9.856 1.00 84.44 76 LEU A C 1
ATOM 622 O O . LEU A 1 76 ? -3.146 3.668 10.664 1.00 84.44 76 LEU A O 1
ATOM 626 N N . LYS A 1 77 ? -1.852 5.297 9.819 1.00 85.12 77 LYS A N 1
ATOM 627 C CA . LYS A 1 77 ? -0.729 5.094 10.730 1.00 85.12 77 LYS A CA 1
ATOM 628 C C . LYS A 1 77 ? -1.117 5.413 12.171 1.00 85.12 77 LYS A C 1
ATOM 630 O O . LYS A 1 77 ? -0.793 4.637 13.056 1.00 85.12 77 LYS A O 1
ATOM 635 N N . GLU A 1 78 ? -1.823 6.509 12.412 1.00 84.12 78 GLU A N 1
ATOM 636 C CA . GLU A 1 78 ? -2.258 6.896 13.758 1.00 84.12 78 GLU A CA 1
ATOM 637 C C . GLU A 1 78 ? -3.168 5.839 14.400 1.00 84.12 78 GLU A C 1
ATOM 639 O O . GLU A 1 78 ? -3.058 5.559 15.590 1.00 84.12 78 GLU A O 1
ATOM 644 N N . VAL A 1 79 ? -4.046 5.225 13.603 1.00 80.69 79 VAL A N 1
ATOM 645 C CA . VAL A 1 79 ? -5.062 4.286 14.102 1.00 80.69 79 VAL A CA 1
ATOM 646 C C . VAL A 1 79 ? -4.569 2.837 14.128 1.00 80.69 79 VAL A C 1
ATOM 648 O O . VAL A 1 79 ? -4.965 2.071 15.006 1.00 80.69 79 VAL A O 1
ATOM 651 N N . TYR A 1 80 ? -3.733 2.441 13.164 1.00 79.94 80 TYR A N 1
ATOM 652 C CA . TYR A 1 80 ? -3.400 1.037 12.905 1.00 79.94 80 TYR A CA 1
ATOM 653 C C . TYR A 1 80 ? -1.907 0.705 12.963 1.00 79.94 80 TYR A C 1
ATOM 655 O O . TYR A 1 80 ? -1.564 -0.468 12.798 1.00 79.94 80 TYR A O 1
ATOM 663 N N . ALA A 1 81 ? -1.013 1.675 13.182 1.00 72.50 81 ALA A N 1
ATOM 664 C CA . ALA A 1 81 ? 0.386 1.341 13.423 1.00 72.50 81 ALA A CA 1
ATOM 665 C C . ALA A 1 81 ? 0.527 0.723 14.817 1.00 72.50 81 ALA A C 1
ATOM 667 O O . ALA A 1 81 ? 0.304 1.389 15.827 1.00 72.50 81 ALA A O 1
ATOM 668 N N . GLU A 1 82 ? 0.933 -0.543 14.880 1.00 65.88 82 GLU A N 1
ATOM 669 C CA . GLU A 1 82 ? 1.471 -1.079 16.125 1.00 65.88 82 GLU A CA 1
ATOM 670 C C . GLU A 1 82 ? 2.918 -0.575 16.282 1.00 65.88 82 GLU A C 1
ATOM 672 O O . GLU A 1 82 ? 3.631 -0.434 15.280 1.00 65.88 82 GLU A O 1
ATOM 677 N N . PRO A 1 83 ? 3.372 -0.291 17.516 1.00 54.31 83 PRO A N 1
ATOM 678 C CA . PRO A 1 83 ? 4.695 0.285 17.774 1.00 54.31 83 PRO A CA 1
ATOM 679 C C . PRO A 1 83 ? 5.860 -0.556 17.222 1.00 54.31 83 PRO A C 1
ATOM 681 O O . PRO A 1 83 ? 6.890 0.018 16.877 1.00 54.31 83 PRO A O 1
ATOM 684 N N . ASP A 1 84 ? 5.666 -1.868 17.040 1.00 50.06 84 ASP A N 1
ATOM 685 C CA . ASP A 1 84 ? 6.693 -2.806 16.563 1.00 50.06 84 ASP A CA 1
ATOM 686 C C . ASP A 1 84 ? 6.403 -3.441 15.184 1.00 50.06 84 ASP A C 1
ATOM 688 O O . ASP A 1 84 ? 7.239 -4.173 14.656 1.00 50.06 84 ASP A O 1
ATOM 692 N N . SER A 1 85 ? 5.252 -3.175 14.547 1.00 53.38 85 SER A N 1
ATOM 693 C CA . SER A 1 85 ? 4.825 -3.919 13.340 1.00 53.38 85 SER A CA 1
ATOM 694 C C . SER A 1 85 ? 5.261 -3.306 12.008 1.00 53.38 85 SER A C 1
ATOM 696 O O . SER A 1 85 ? 5.046 -3.897 10.948 1.00 53.38 85 SER A O 1
ATOM 698 N N . LEU A 1 86 ? 5.861 -2.115 12.019 1.00 56.44 86 LEU A N 1
ATOM 699 C CA . LEU A 1 86 ? 6.441 -1.508 10.821 1.00 56.44 86 LEU A CA 1
ATOM 700 C C . LEU A 1 86 ? 7.808 -2.154 10.556 1.00 56.44 86 LEU A C 1
ATOM 702 O O . LEU A 1 86 ? 8.838 -1.480 10.634 1.00 56.44 86 LEU A O 1
ATOM 706 N N . GLU A 1 87 ? 7.826 -3.456 10.238 1.00 57.25 87 GLU A N 1
ATOM 707 C CA . GLU A 1 87 ? 9.008 -4.229 9.821 1.00 57.25 87 GLU A CA 1
ATOM 708 C C . GLU A 1 87 ? 9.533 -3.748 8.454 1.00 57.25 87 GLU A C 1
ATOM 710 O O . GLU A 1 87 ? 9.585 -4.441 7.435 1.00 57.25 87 GLU A O 1
ATOM 715 N N . THR A 1 88 ? 9.969 -2.500 8.449 1.00 58.19 88 THR A N 1
ATOM 716 C CA . THR A 1 88 ? 10.584 -1.762 7.356 1.00 58.19 88 THR A CA 1
ATOM 717 C C . THR A 1 88 ? 11.787 -2.542 6.816 1.00 58.19 88 THR A C 1
ATOM 719 O O . THR A 1 88 ? 12.020 -2.587 5.609 1.00 58.19 88 THR A O 1
ATOM 722 N N . SER A 1 89 ? 12.513 -3.237 7.700 1.00 57.97 89 SER A N 1
ATOM 723 C CA . SER A 1 89 ? 13.666 -4.079 7.372 1.00 57.97 89 SER A CA 1
ATOM 724 C C . SER A 1 89 ? 13.291 -5.351 6.598 1.00 57.97 89 SER A C 1
ATOM 726 O O . SER A 1 89 ? 13.964 -5.681 5.616 1.00 57.97 89 SER A O 1
ATOM 728 N N . VAL A 1 90 ? 12.217 -6.048 6.982 1.00 64.81 90 VAL A N 1
ATOM 729 C CA . VAL A 1 90 ? 11.750 -7.276 6.312 1.00 64.81 90 VAL A CA 1
ATOM 730 C C . VAL A 1 90 ? 11.174 -6.943 4.941 1.00 64.81 90 VAL A C 1
ATOM 732 O O . VAL A 1 90 ? 11.523 -7.585 3.945 1.00 64.81 90 VAL A O 1
ATOM 735 N N . ILE A 1 91 ? 10.392 -5.869 4.868 1.00 64.06 91 ILE A N 1
ATOM 736 C CA . ILE A 1 91 ? 9.802 -5.355 3.634 1.00 64.06 91 ILE A CA 1
ATOM 737 C C . ILE A 1 91 ? 10.895 -4.931 2.628 1.00 64.06 91 ILE A C 1
ATOM 739 O O . ILE A 1 91 ? 10.881 -5.355 1.466 1.00 64.06 91 ILE A O 1
ATOM 743 N N . LEU A 1 92 ? 11.907 -4.171 3.070 1.00 64.25 92 LEU A N 1
ATOM 744 C CA . LEU A 1 92 ? 13.051 -3.788 2.228 1.00 64.25 92 LEU A CA 1
ATOM 745 C C . LEU A 1 92 ? 13.864 -5.004 1.762 1.00 64.25 92 LEU A C 1
ATOM 747 O O . LEU A 1 92 ? 14.321 -5.047 0.615 1.00 64.25 92 LEU A O 1
ATOM 751 N N . LYS A 1 93 ? 14.044 -6.010 2.627 1.00 68.44 93 LYS A N 1
ATOM 752 C CA . L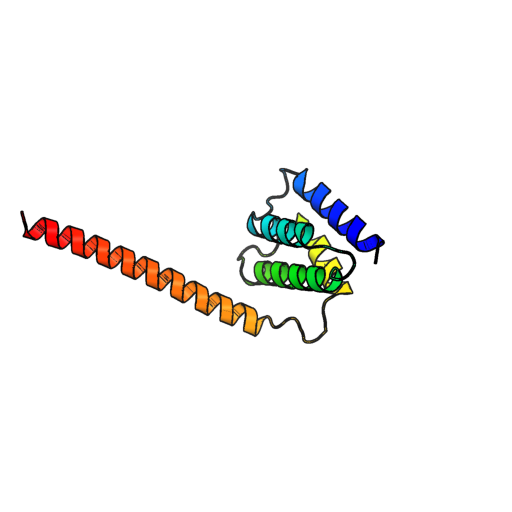YS A 1 93 ? 14.770 -7.245 2.295 1.00 68.44 93 LYS A CA 1
ATOM 753 C C . LYS A 1 93 ? 14.022 -8.072 1.245 1.00 68.44 93 LYS A C 1
ATOM 755 O O . LYS A 1 93 ? 14.648 -8.552 0.296 1.00 68.44 93 LYS A O 1
ATOM 760 N N . ALA A 1 94 ? 12.699 -8.194 1.368 1.00 65.81 94 ALA A N 1
ATOM 761 C CA . ALA A 1 94 ? 11.848 -8.876 0.394 1.00 65.81 94 ALA A CA 1
ATOM 762 C C . ALA A 1 94 ? 11.862 -8.170 -0.973 1.00 65.81 94 ALA A C 1
ATOM 764 O O . ALA A 1 94 ? 12.023 -8.826 -2.007 1.00 65.81 94 ALA A O 1
ATOM 765 N N . TYR A 1 95 ? 11.796 -6.836 -0.992 1.00 67.88 95 TYR A N 1
ATOM 766 C CA . TYR A 1 95 ? 11.886 -6.063 -2.232 1.00 67.88 95 TYR A CA 1
ATOM 767 C C . TYR A 1 95 ? 13.232 -6.213 -2.927 1.00 67.88 95 TYR A C 1
ATOM 769 O O . TYR A 1 95 ? 13.267 -6.558 -4.108 1.00 67.88 95 TYR A O 1
ATOM 777 N N . LYS A 1 96 ? 14.344 -6.053 -2.197 1.00 67.69 96 LYS A N 1
ATOM 778 C CA . LYS A 1 96 ? 15.690 -6.248 -2.762 1.00 67.69 96 LYS A CA 1
ATOM 779 C C . LYS A 1 96 ? 15.857 -7.650 -3.356 1.00 67.69 96 LYS A C 1
ATOM 781 O O . LYS A 1 96 ? 16.433 -7.791 -4.436 1.00 67.69 96 LYS A O 1
ATOM 786 N N . LYS A 1 97 ? 15.318 -8.686 -2.699 1.00 71.31 97 LYS A N 1
ATOM 787 C CA . LYS A 1 97 ? 15.337 -10.068 -3.209 1.00 71.31 97 LYS A CA 1
ATOM 788 C C . LYS A 1 97 ? 14.553 -10.204 -4.523 1.00 71.31 97 LYS A C 1
ATOM 790 O O . LYS A 1 97 ? 15.084 -10.750 -5.489 1.00 71.31 97 LYS A O 1
ATOM 795 N N . ASN A 1 98 ? 13.334 -9.666 -4.586 1.00 66.44 98 ASN A N 1
ATOM 796 C CA . ASN A 1 98 ? 12.492 -9.718 -5.788 1.00 66.44 98 ASN A CA 1
ATOM 797 C C . ASN A 1 98 ? 13.046 -8.878 -6.946 1.00 66.44 98 ASN A C 1
ATOM 799 O O . ASN A 1 98 ? 12.956 -9.282 -8.106 1.00 66.44 98 ASN A O 1
ATOM 803 N N . GLN A 1 99 ? 13.669 -7.740 -6.647 1.00 68.62 99 GLN A N 1
ATOM 804 C CA . GLN A 1 99 ? 14.304 -6.897 -7.653 1.00 68.62 99 GLN A CA 1
ATOM 805 C C . GLN A 1 99 ? 15.511 -7.611 -8.279 1.00 68.62 99 GLN A C 1
ATOM 807 O O . GLN A 1 99 ? 15.639 -7.634 -9.502 1.00 68.62 99 GLN A O 1
ATOM 812 N N . LYS A 1 100 ? 16.340 -8.287 -7.469 1.00 66.94 100 LYS A N 1
ATOM 813 C CA . LYS A 1 100 ? 17.477 -9.086 -7.957 1.00 66.94 100 LYS A CA 1
ATOM 814 C C . LYS A 1 100 ? 17.037 -10.217 -8.898 1.00 66.94 100 LYS A C 1
ATOM 816 O O . LYS A 1 100 ? 17.679 -10.435 -9.921 1.00 66.94 100 LYS A O 1
ATOM 821 N N . LEU A 1 101 ? 15.926 -10.891 -8.590 1.00 66.88 101 LEU A N 1
ATOM 822 C CA . LEU A 1 101 ? 15.353 -11.938 -9.447 1.00 66.88 101 LEU A CA 1
ATOM 823 C C . LEU A 1 101 ? 14.865 -11.386 -10.796 1.00 66.88 101 LEU A C 1
ATOM 825 O O . LEU A 1 101 ? 15.161 -11.972 -11.836 1.00 66.88 101 LEU A O 1
ATOM 829 N N . LYS A 1 102 ? 14.180 -10.231 -10.802 1.00 68.94 102 LYS A N 1
ATOM 830 C CA . LYS A 1 102 ? 13.733 -9.583 -12.049 1.00 68.94 102 LYS A CA 1
ATOM 831 C C . LYS A 1 102 ? 14.909 -9.213 -12.956 1.00 68.94 102 LYS A C 1
ATOM 833 O O . LYS A 1 102 ? 14.878 -9.536 -14.140 1.00 68.94 102 LYS A O 1
ATOM 838 N N . TRP A 1 103 ? 15.954 -8.592 -12.406 1.00 70.81 103 TRP A N 1
ATOM 839 C CA . TRP A 1 103 ? 17.147 -8.232 -13.181 1.00 70.81 103 TRP A CA 1
ATOM 840 C C . TRP A 1 103 ? 17.889 -9.460 -13.711 1.00 70.81 103 TRP A C 1
ATOM 842 O O . TRP A 1 103 ? 18.305 -9.458 -14.865 1.00 70.81 103 TRP A O 1
ATOM 852 N N . SER A 1 104 ? 17.985 -10.531 -12.917 1.00 70.88 104 SER A N 1
ATOM 853 C CA . SER A 1 104 ? 18.583 -11.795 -13.361 1.00 70.88 104 SER A CA 1
ATOM 854 C C . SER A 1 104 ? 17.858 -12.370 -14.583 1.00 70.88 104 SER A C 1
ATOM 856 O O . SER A 1 104 ? 18.508 -12.738 -15.557 1.00 70.88 104 SER A O 1
ATOM 858 N N . ASN A 1 105 ? 16.522 -12.395 -14.579 1.00 71.75 105 ASN A N 1
ATOM 859 C CA . ASN A 1 105 ? 15.741 -12.928 -15.702 1.00 71.75 105 ASN A CA 1
ATOM 860 C C . ASN A 1 105 ? 15.844 -12.058 -16.964 1.00 71.75 105 ASN A C 1
ATOM 862 O O . ASN A 1 105 ? 15.899 -12.594 -18.068 1.00 71.75 105 ASN A O 1
ATOM 866 N N . ILE A 1 106 ? 15.916 -10.731 -16.811 1.00 75.00 106 ILE A N 1
ATOM 867 C CA . ILE A 1 106 ? 16.126 -9.807 -17.938 1.00 75.00 106 ILE A CA 1
ATOM 868 C C . ILE A 1 106 ? 17.503 -10.040 -18.573 1.00 75.00 106 ILE A C 1
ATOM 870 O O . ILE A 1 106 ? 17.601 -10.129 -19.794 1.00 75.00 106 ILE A O 1
ATOM 874 N N . ILE A 1 107 ? 18.555 -10.192 -17.760 1.00 78.62 107 ILE A N 1
ATOM 875 C CA . ILE A 1 107 ? 19.920 -10.454 -18.244 1.00 78.62 107 ILE A CA 1
ATOM 876 C C . ILE A 1 107 ? 19.996 -11.806 -18.963 1.00 78.62 107 ILE A C 1
ATOM 878 O O . ILE A 1 107 ? 20.589 -11.889 -20.036 1.00 78.62 107 ILE A O 1
ATOM 882 N N . ILE A 1 108 ? 19.359 -12.849 -18.419 1.00 77.44 108 ILE A N 1
ATOM 883 C CA . ILE A 1 108 ? 19.290 -14.174 -19.059 1.00 77.44 108 ILE A CA 1
ATOM 884 C C . ILE A 1 108 ? 18.568 -14.086 -20.412 1.00 77.44 108 ILE A C 1
ATOM 886 O O . ILE A 1 108 ? 19.047 -14.650 -21.395 1.00 77.44 108 ILE A O 1
ATOM 890 N N . GLY A 1 109 ? 17.459 -13.343 -20.491 1.00 79.25 109 GLY A N 1
ATOM 891 C CA . GLY A 1 109 ? 16.744 -13.112 -21.749 1.00 79.25 109 GLY A CA 1
ATOM 892 C C . GLY A 1 109 ? 17.590 -12.369 -22.789 1.00 79.25 109 GLY A C 1
ATOM 893 O O . GLY A 1 109 ? 17.621 -12.762 -23.953 1.00 79.25 109 GLY A O 1
ATOM 894 N N . LEU A 1 110 ? 18.334 -11.343 -22.362 1.00 84.75 110 LEU A N 1
ATOM 895 C CA . LEU A 1 110 ? 19.271 -10.605 -23.216 1.00 84.75 110 LEU A CA 1
ATOM 896 C C . LEU A 1 110 ? 20.410 -11.496 -23.727 1.00 84.75 110 LEU A C 1
ATOM 898 O O . LEU A 1 110 ? 20.736 -11.445 -24.910 1.00 84.75 110 LEU A O 1
ATOM 902 N N . LEU A 1 111 ? 20.978 -12.345 -22.866 1.00 83.56 111 LEU A N 1
ATOM 903 C CA . LEU A 1 111 ? 22.022 -13.301 -23.241 1.00 83.56 111 LEU A CA 1
ATOM 904 C C . LEU A 1 111 ? 21.520 -14.329 -24.260 1.00 83.56 111 LEU A C 1
ATOM 906 O O . LEU A 1 111 ? 22.206 -14.582 -25.245 1.00 83.56 111 LEU A O 1
ATOM 910 N N . LEU A 1 112 ? 20.316 -14.877 -24.067 1.00 82.31 112 LEU A N 1
ATOM 911 C CA . LEU A 1 112 ? 19.697 -15.808 -25.018 1.00 82.31 112 LEU A CA 1
ATOM 912 C C . LEU A 1 112 ? 19.451 -15.157 -26.383 1.00 82.31 112 LEU A C 1
ATOM 914 O O . LEU A 1 112 ? 19.742 -15.767 -27.411 1.00 82.31 112 LEU A O 1
ATOM 918 N N . ALA A 1 113 ? 18.971 -13.911 -26.403 1.00 85.50 113 ALA A N 1
ATOM 919 C CA . ALA A 1 113 ? 18.776 -13.168 -27.645 1.00 85.50 113 ALA A CA 1
ATOM 920 C C . ALA A 1 113 ? 20.104 -12.948 -28.393 1.00 85.50 113 ALA A C 1
ATOM 922 O O . ALA A 1 113 ? 20.171 -13.136 -29.606 1.00 85.50 113 ALA A O 1
ATOM 923 N N . LEU A 1 114 ? 21.178 -12.618 -27.672 1.00 86.06 114 LEU A N 1
ATOM 924 C CA . LEU A 1 114 ? 22.510 -12.407 -28.247 1.00 86.06 114 LEU A CA 1
ATOM 925 C C . LEU A 1 114 ? 23.103 -13.709 -28.815 1.00 86.06 114 LEU A C 1
ATOM 927 O O . LEU A 1 114 ? 23.714 -13.705 -29.883 1.00 86.06 114 LEU A O 1
ATOM 931 N N . LEU A 1 115 ? 22.858 -14.837 -28.145 1.00 86.06 115 LEU A N 1
ATOM 932 C CA . LEU A 1 115 ? 23.293 -16.170 -28.575 1.00 86.06 115 LEU A CA 1
ATOM 933 C C . LEU A 1 115 ? 22.549 -16.636 -29.842 1.00 86.06 115 LEU A C 1
ATOM 935 O O . LEU A 1 115 ? 23.156 -17.219 -30.742 1.00 86.06 115 LEU A O 1
ATOM 939 N N . LEU A 1 116 ? 21.259 -16.311 -29.968 1.00 83.88 116 LEU A N 1
ATOM 940 C CA . LEU A 1 116 ? 20.477 -16.554 -31.188 1.00 83.88 116 LEU A CA 1
ATOM 941 C C . LEU A 1 116 ? 20.969 -15.714 -32.377 1.00 83.88 116 LEU A C 1
ATOM 943 O O . LEU A 1 116 ? 21.051 -16.212 -33.497 1.00 83.88 116 LEU A O 1
ATOM 947 N N . VAL A 1 117 ? 21.357 -14.458 -32.141 1.00 84.12 117 VAL A N 1
ATOM 948 C CA . VAL A 1 117 ? 21.941 -13.604 -33.190 1.00 84.12 117 VAL A CA 1
ATOM 949 C C . VAL A 1 117 ? 23.310 -14.131 -33.635 1.00 84.12 117 VAL A C 1
ATOM 951 O O . VAL A 1 117 ? 23.585 -14.186 -34.832 1.00 84.12 117 VAL A O 1
ATOM 954 N N . LEU A 1 118 ? 24.154 -14.570 -32.697 1.00 83.56 118 LEU A N 1
ATOM 955 C CA . LEU A 1 118 ? 25.467 -15.152 -33.001 1.00 83.56 118 LEU A CA 1
ATOM 956 C C . LEU A 1 118 ? 25.365 -16.473 -33.770 1.00 83.56 118 LEU A C 1
ATOM 958 O O . LEU A 1 118 ? 26.103 -16.677 -34.730 1.00 83.56 118 LEU A O 1
ATOM 962 N N . THR A 1 119 ? 24.442 -17.354 -33.379 1.00 82.50 119 THR A N 1
ATOM 963 C CA . THR A 1 119 ? 24.201 -18.611 -34.107 1.00 82.50 119 THR A CA 1
ATOM 964 C C . THR A 1 119 ? 23.682 -18.344 -35.515 1.00 82.50 119 THR A C 1
ATOM 966 O O . THR A 1 119 ? 24.174 -18.962 -36.452 1.00 82.50 119 THR A O 1
ATOM 969 N N . PHE A 1 120 ? 22.777 -17.377 -35.698 1.00 83.25 120 PHE A N 1
ATOM 970 C CA . PHE A 1 120 ? 22.309 -16.972 -37.026 1.00 83.25 120 PHE A CA 1
ATOM 971 C C . PHE A 1 120 ? 23.428 -16.393 -37.910 1.00 83.25 120 PHE A C 1
ATOM 973 O O . PHE A 1 120 ? 23.464 -16.672 -39.104 1.00 83.25 120 PHE A O 1
ATOM 980 N N . LEU A 1 121 ? 24.355 -15.618 -37.335 1.00 77.88 121 LEU A N 1
ATOM 981 C CA . LEU A 1 121 ? 25.508 -15.062 -38.057 1.00 77.88 121 LEU A CA 1
ATOM 982 C C . LEU A 1 121 ? 26.524 -16.125 -38.490 1.00 77.88 121 LEU A C 1
ATOM 984 O O . LEU A 1 121 ? 27.158 -15.944 -39.520 1.00 77.88 121 LEU A O 1
ATOM 988 N N . PHE A 1 122 ? 26.686 -17.205 -37.721 1.00 74.06 122 PHE A N 1
ATOM 989 C CA . PHE A 1 122 ? 27.587 -18.315 -38.060 1.00 74.06 122 PHE A CA 1
ATOM 990 C C . PHE A 1 122 ? 26.959 -19.362 -38.989 1.00 74.06 122 PHE A C 1
ATOM 992 O O . PHE A 1 122 ? 27.689 -20.109 -39.635 1.00 74.06 122 PHE A O 1
ATOM 999 N N . LEU A 1 123 ? 25.625 -19.460 -39.032 1.00 74.25 123 LEU A N 1
ATOM 1000 C CA . LEU A 1 123 ? 24.905 -20.386 -39.918 1.00 74.25 123 LEU A CA 1
ATOM 1001 C C . LEU A 1 123 ? 24.727 -19.844 -41.349 1.00 74.25 123 LEU A C 1
ATOM 1003 O O . LEU A 1 123 ? 24.216 -20.563 -42.208 1.00 74.25 123 LEU A O 1
ATOM 1007 N N . ARG A 1 124 ? 25.088 -18.578 -41.579 1.00 49.91 124 ARG A N 1
ATOM 1008 C CA . ARG A 1 124 ? 25.037 -17.878 -42.864 1.00 49.91 124 ARG A CA 1
ATOM 1009 C C . ARG A 1 124 ? 26.436 -17.735 -43.446 1.00 49.91 124 ARG A C 1
ATOM 1011 O O . ARG A 1 124 ? 26.528 -17.796 -44.691 1.00 49.91 124 ARG A O 1
#

Radius of gyration: 20.33 Å; Cα contacts (8 Å, |Δi|>4): 64; chains: 1; bounding box: 46×38×61 Å

Nearest PDB structures (foldseek):
  2ec5-assembly1_A  TM=5.099E-01  e=3.443E+00  Pasteurella multocida
  7mzt-assembly1_I  TM=2.229E-01  e=3.658E+00  Borreliella burgdorferi B31

pLDDT: mean 73.53, std 10.81, range [46.88, 86.25]